Protein AF-A0A3G9G4Z7-F1 (afdb_monomer_lite)

Structure (mmCIF, N/CA/C/O backbone):
data_AF-A0A3G9G4Z7-F1
#
_entry.id   AF-A0A3G9G4Z7-F1
#
loop_
_atom_site.group_PDB
_atom_site.id
_atom_site.type_symbol
_atom_site.label_atom_id
_atom_site.label_alt_id
_atom_site.label_comp_id
_atom_site.label_asym_id
_atom_site.label_entity_id
_atom_site.label_seq_id
_atom_site.pdbx_PDB_ins_code
_atom_site.Cartn_x
_atom_site.Cartn_y
_atom_site.Cartn_z
_atom_site.occupancy
_atom_site.B_iso_or_equiv
_atom_site.auth_seq_id
_atom_site.auth_comp_id
_atom_site.auth_asym_id
_atom_site.auth_atom_id
_atom_site.pdbx_PDB_model_num
ATOM 1 N N . MET A 1 1 ? 26.813 -32.738 10.058 1.00 40.66 1 MET A N 1
ATOM 2 C CA . MET A 1 1 ? 26.307 -32.587 8.677 1.00 40.66 1 MET A CA 1
ATOM 3 C C . MET A 1 1 ? 26.293 -31.103 8.346 1.00 40.66 1 MET A C 1
ATOM 5 O O . MET A 1 1 ? 25.433 -30.388 8.837 1.00 40.66 1 MET A O 1
ATOM 9 N N . THR A 1 2 ? 27.296 -30.611 7.627 1.00 42.84 2 THR A N 1
ATOM 10 C CA . THR A 1 2 ? 27.411 -29.201 7.231 1.00 42.84 2 THR A CA 1
ATOM 11 C C . THR A 1 2 ? 26.664 -28.997 5.915 1.00 42.84 2 THR A C 1
ATOM 13 O O . THR A 1 2 ? 27.137 -29.408 4.861 1.00 42.84 2 THR A O 1
ATOM 16 N N . GLN A 1 3 ? 25.466 -28.405 5.973 1.00 45.72 3 GLN A N 1
ATOM 17 C CA . GLN A 1 3 ? 24.772 -27.925 4.775 1.00 45.72 3 GLN A CA 1
ATOM 18 C C . GLN A 1 3 ? 25.551 -26.736 4.211 1.00 45.72 3 GLN A C 1
ATOM 20 O O . GLN A 1 3 ? 25.499 -25.626 4.738 1.00 45.72 3 GLN A O 1
ATOM 25 N N . THR A 1 4 ? 26.289 -26.976 3.136 1.00 44.72 4 THR A N 1
ATOM 26 C CA . THR A 1 4 ? 26.836 -25.943 2.262 1.00 44.72 4 THR A CA 1
ATOM 27 C C . THR A 1 4 ? 25.672 -25.227 1.575 1.00 44.72 4 THR A C 1
ATOM 29 O O . THR A 1 4 ? 25.126 -25.710 0.586 1.00 44.72 4 THR A O 1
ATOM 32 N N . GLN A 1 5 ? 25.259 -24.074 2.110 1.00 50.34 5 GLN A N 1
ATOM 33 C CA . GLN A 1 5 ? 24.353 -23.171 1.403 1.00 50.34 5 GLN A CA 1
ATOM 34 C C . GLN A 1 5 ? 25.062 -22.670 0.141 1.00 50.34 5 GLN A C 1
ATOM 36 O O . GLN A 1 5 ? 26.076 -21.976 0.214 1.00 50.34 5 GLN A O 1
ATOM 41 N N . SER A 1 6 ? 24.555 -23.059 -1.027 1.00 49.66 6 SER A N 1
ATOM 42 C CA . SER A 1 6 ? 25.013 -22.520 -2.307 1.00 49.66 6 SER A CA 1
ATOM 43 C C . SER A 1 6 ? 24.789 -20.999 -2.352 1.00 49.66 6 SER A C 1
ATOM 45 O O . SER A 1 6 ? 23.787 -20.523 -1.811 1.00 49.66 6 SER A O 1
ATOM 47 N N . PRO A 1 7 ? 25.670 -20.218 -3.004 1.00 51.50 7 PRO A N 1
ATOM 48 C CA . PRO A 1 7 ? 25.499 -18.773 -3.101 1.00 51.50 7 PRO A CA 1
ATOM 49 C C . PRO A 1 7 ? 24.202 -18.456 -3.855 1.00 51.50 7 PRO A C 1
ATOM 51 O O . PRO A 1 7 ? 24.036 -18.832 -5.017 1.00 51.50 7 PRO A O 1
ATOM 54 N N . SER A 1 8 ? 23.257 -17.780 -3.192 1.00 71.69 8 SER A N 1
ATOM 55 C CA . SER A 1 8 ? 21.992 -17.402 -3.821 1.00 71.69 8 SER A CA 1
ATOM 56 C C . SER A 1 8 ? 22.273 -16.432 -4.965 1.00 71.69 8 SER A C 1
ATOM 58 O O . SER A 1 8 ? 22.823 -15.351 -4.740 1.00 71.69 8 SER A O 1
ATOM 60 N N . ARG A 1 9 ? 21.888 -16.799 -6.191 1.00 75.00 9 ARG A N 1
ATOM 61 C CA . ARG A 1 9 ? 21.971 -15.907 -7.352 1.00 75.00 9 ARG A CA 1
ATOM 62 C C . ARG A 1 9 ? 21.280 -14.574 -7.016 1.00 75.00 9 ARG A C 1
ATOM 64 O O . ARG A 1 9 ? 20.160 -14.603 -6.498 1.00 75.00 9 ARG A O 1
ATOM 71 N N . PRO A 1 10 ? 21.903 -13.416 -7.299 1.00 81.62 10 PRO A N 1
ATOM 72 C CA . PRO A 1 10 ? 21.278 -12.130 -7.029 1.00 81.62 10 PRO A CA 1
ATOM 73 C C . PRO A 1 10 ? 19.970 -12.016 -7.818 1.00 81.62 10 PRO A C 1
ATOM 75 O O . PRO A 1 10 ? 19.919 -12.307 -9.013 1.00 81.62 10 PRO A O 1
ATOM 78 N N . LEU A 1 11 ? 18.903 -11.611 -7.127 1.00 83.69 11 LEU A N 1
ATOM 79 C CA . LEU A 1 11 ? 17.579 -11.443 -7.721 1.00 83.69 11 LEU A CA 1
ATOM 80 C C . LEU A 1 11 ? 17.608 -10.350 -8.789 1.00 83.69 11 LEU A C 1
ATOM 82 O O . LEU A 1 11 ? 18.205 -9.291 -8.567 1.00 83.69 11 LEU A O 1
ATOM 86 N N . SER A 1 12 ? 16.902 -10.565 -9.902 1.00 88.12 12 SER A N 1
ATOM 87 C CA . SER A 1 12 ? 16.670 -9.510 -10.889 1.00 88.12 12 SER A CA 1
ATOM 88 C C . SER A 1 12 ? 15.885 -8.348 -10.262 1.00 88.12 12 SER A C 1
ATOM 90 O O . SER A 1 12 ? 15.231 -8.496 -9.225 1.00 88.12 12 SER A O 1
ATOM 92 N N . ALA A 1 13 ? 15.942 -7.160 -10.869 1.00 87.06 13 ALA A N 1
ATOM 93 C CA . ALA A 1 13 ? 15.177 -6.017 -10.370 1.00 87.06 13 ALA A CA 1
ATOM 94 C C . ALA A 1 13 ? 13.664 -6.297 -10.360 1.00 87.06 13 ALA A C 1
ATOM 96 O O . ALA A 1 13 ? 12.973 -5.873 -9.437 1.00 87.06 13 ALA A O 1
ATOM 97 N N . GLU A 1 14 ? 13.173 -7.040 -11.350 1.00 88.00 14 GLU A N 1
ATOM 98 C CA . GLU A 1 14 ? 11.776 -7.454 -11.447 1.00 88.00 14 GLU A CA 1
ATOM 99 C C . GLU A 1 14 ? 11.396 -8.455 -10.351 1.00 88.00 14 GLU A C 1
ATOM 101 O O . GLU A 1 14 ? 10.409 -8.242 -9.648 1.00 88.00 14 GLU A O 1
ATOM 106 N N . ASP A 1 15 ? 12.216 -9.482 -10.120 1.00 90.06 15 ASP A N 1
ATOM 107 C CA . ASP A 1 15 ? 11.950 -10.475 -9.073 1.00 90.06 15 ASP A CA 1
ATOM 108 C C . ASP A 1 15 ? 11.969 -9.851 -7.678 1.00 90.06 15 ASP A C 1
ATOM 110 O O . ASP A 1 15 ? 11.167 -10.219 -6.818 1.00 90.06 15 ASP A O 1
ATOM 114 N N . ARG A 1 16 ? 12.853 -8.871 -7.443 1.00 90.81 16 ARG A N 1
ATOM 115 C CA . ARG A 1 16 ? 12.851 -8.105 -6.189 1.00 90.81 16 ARG A CA 1
ATOM 116 C C . ARG A 1 16 ? 11.541 -7.348 -6.003 1.00 90.81 16 ARG A C 1
ATOM 118 O O . ARG A 1 16 ? 10.982 -7.398 -4.912 1.00 90.81 16 ARG A O 1
ATOM 125 N N . ARG A 1 17 ? 11.038 -6.680 -7.046 1.00 93.00 17 ARG A N 1
ATOM 126 C CA . ARG A 1 17 ? 9.763 -5.947 -6.987 1.00 93.00 17 ARG A CA 1
ATOM 127 C C . ARG A 1 17 ? 8.585 -6.880 -6.720 1.00 93.00 17 ARG A C 1
ATOM 129 O O . ARG A 1 17 ? 7.836 -6.627 -5.784 1.00 93.00 17 ARG A O 1
ATOM 136 N N . LYS A 1 18 ? 8.484 -7.995 -7.453 1.00 92.88 18 LYS A N 1
ATOM 137 C CA . LYS A 1 18 ? 7.434 -9.010 -7.247 1.00 92.88 18 LYS A CA 1
ATOM 138 C C . LYS A 1 18 ? 7.433 -9.544 -5.817 1.00 92.88 18 LYS A C 1
ATOM 140 O O . LYS A 1 18 ? 6.387 -9.608 -5.183 1.00 92.88 18 LYS A O 1
ATOM 145 N N . ARG A 1 19 ? 8.611 -9.883 -5.281 1.00 94.69 19 ARG A N 1
ATOM 146 C CA . ARG A 1 19 ? 8.742 -10.382 -3.903 1.00 94.69 19 ARG A CA 1
ATOM 147 C C . ARG A 1 19 ? 8.386 -9.331 -2.857 1.00 94.69 19 ARG A C 1
ATOM 149 O O . ARG A 1 19 ? 7.782 -9.687 -1.851 1.00 94.69 19 ARG A O 1
ATOM 156 N N . LEU A 1 20 ? 8.757 -8.068 -3.079 1.00 94.81 20 LEU A N 1
ATOM 157 C CA . LEU A 1 20 ? 8.403 -6.970 -2.178 1.00 94.81 20 LEU A CA 1
ATOM 158 C C . LEU A 1 20 ? 6.896 -6.701 -2.183 1.00 94.81 20 LEU A C 1
ATOM 160 O O . LEU A 1 20 ? 6.324 -6.590 -1.104 1.00 94.81 20 LEU A O 1
ATOM 164 N N . ARG A 1 21 ? 6.251 -6.679 -3.358 1.00 95.94 21 ARG A N 1
ATOM 165 C CA . ARG A 1 21 ? 4.792 -6.526 -3.459 1.00 95.94 21 ARG A CA 1
ATOM 166 C C . ARG A 1 21 ? 4.068 -7.687 -2.771 1.00 95.94 21 ARG A C 1
ATOM 168 O O . ARG A 1 21 ? 3.325 -7.450 -1.832 1.00 95.94 21 ARG A O 1
ATOM 175 N N . ALA A 1 22 ? 4.446 -8.931 -3.073 1.00 96.44 22 ALA A N 1
ATOM 176 C CA . ALA A 1 22 ? 3.886 -10.117 -2.413 1.00 96.44 22 ALA A CA 1
ATOM 177 C C . ALA A 1 22 ? 4.139 -10.173 -0.892 1.00 96.44 22 ALA A C 1
ATOM 179 O O . ALA A 1 22 ? 3.460 -10.887 -0.151 1.00 96.44 22 ALA A O 1
ATOM 180 N N . PHE A 1 23 ? 5.177 -9.499 -0.395 1.00 96.06 23 PHE A N 1
ATOM 181 C CA . PHE A 1 23 ? 5.396 -9.349 1.041 1.00 96.06 23 PHE A CA 1
ATOM 182 C C . PHE A 1 23 ? 4.466 -8.290 1.642 1.00 96.06 23 PHE A C 1
ATOM 184 O O . PHE A 1 23 ? 3.848 -8.569 2.666 1.00 96.06 23 PHE A O 1
ATOM 191 N N . ALA A 1 24 ? 4.314 -7.138 0.985 1.00 96.38 24 ALA A N 1
ATOM 192 C CA . ALA A 1 24 ? 3.365 -6.102 1.384 1.00 96.38 24 ALA A CA 1
ATOM 193 C C . ALA A 1 24 ? 1.915 -6.621 1.388 1.00 96.38 24 ALA A C 1
ATOM 195 O O . ALA A 1 24 ? 1.213 -6.406 2.372 1.00 96.38 24 ALA A O 1
ATOM 196 N N . ASP A 1 25 ? 1.511 -7.403 0.379 1.00 96.88 25 ASP A N 1
ATOM 197 C CA . ASP A 1 25 ? 0.189 -8.046 0.312 1.00 96.88 25 ASP A CA 1
ATOM 198 C C . ASP A 1 25 ? -0.069 -8.917 1.553 1.00 96.88 25 ASP A C 1
ATOM 200 O O . ASP A 1 25 ? -1.102 -8.820 2.212 1.00 96.88 25 ASP A O 1
ATOM 204 N N . ARG A 1 26 ? 0.910 -9.752 1.928 1.00 97.00 26 ARG A N 1
ATOM 205 C CA . ARG A 1 26 ? 0.808 -10.613 3.117 1.00 97.00 26 ARG A CA 1
ATOM 206 C C . ARG A 1 26 ? 0.765 -9.814 4.415 1.00 97.00 26 ARG A C 1
ATOM 208 O O . ARG A 1 26 ? 0.072 -10.227 5.339 1.00 97.00 26 ARG A O 1
ATOM 215 N N . MET A 1 27 ? 1.497 -8.703 4.498 1.00 95.31 27 MET A N 1
ATOM 216 C CA . MET A 1 27 ? 1.423 -7.805 5.652 1.00 95.31 27 MET A CA 1
ATOM 217 C C . MET A 1 27 ? 0.049 -7.148 5.759 1.00 95.31 27 MET A C 1
ATOM 219 O O . MET A 1 27 ? -0.482 -7.074 6.860 1.00 95.31 27 MET A O 1
ATOM 223 N N . LEU A 1 28 ? -0.532 -6.723 4.635 1.00 95.25 28 LEU A N 1
ATOM 224 C CA . LEU A 1 28 ? -1.860 -6.118 4.590 1.00 95.25 28 LEU A CA 1
ATOM 225 C C . LEU A 1 28 ? -2.942 -7.113 5.025 1.00 95.25 28 LEU A C 1
ATOM 227 O O . LEU A 1 28 ? -3.723 -6.811 5.917 1.00 95.25 28 LEU A O 1
ATOM 231 N N . ILE A 1 29 ? -2.908 -8.339 4.494 1.00 94.81 29 ILE A N 1
ATOM 232 C CA . ILE A 1 29 ? -3.795 -9.431 4.932 1.00 94.81 29 ILE A CA 1
ATOM 233 C C . ILE A 1 29 ? -3.594 -9.753 6.420 1.00 94.81 29 ILE A C 1
ATOM 235 O O . ILE A 1 29 ? -4.526 -10.157 7.107 1.00 94.81 29 ILE A O 1
ATOM 239 N N . GLY A 1 30 ? -2.365 -9.640 6.924 1.00 91.38 30 GLY A N 1
ATOM 240 C CA . GLY A 1 30 ? -2.073 -9.827 8.343 1.00 91.38 30 GLY A CA 1
ATOM 241 C C . GLY A 1 30 ? -2.615 -8.701 9.223 1.00 91.38 30 GLY A C 1
ATOM 242 O O . GLY A 1 30 ? -2.951 -8.963 10.372 1.00 91.38 30 GLY A O 1
ATOM 243 N N . LEU A 1 31 ? -2.701 -7.477 8.695 1.00 88.81 31 LEU A N 1
ATOM 244 C CA . LEU A 1 31 ? -3.229 -6.312 9.402 1.00 88.81 31 LEU A CA 1
ATOM 245 C C . LEU A 1 31 ? -4.739 -6.434 9.626 1.00 88.81 31 LEU A C 1
ATOM 247 O O . LEU A 1 31 ? -5.200 -6.155 10.722 1.00 88.81 31 LEU A O 1
ATOM 251 N N . ASP A 1 32 ? -5.465 -6.937 8.627 1.00 85.56 32 ASP A N 1
ATOM 252 C CA . ASP A 1 32 ? -6.919 -7.175 8.669 1.00 85.56 32 ASP A CA 1
ATOM 253 C C . ASP A 1 32 ? -7.340 -8.257 9.684 1.00 85.56 32 ASP A C 1
ATOM 255 O O . ASP A 1 32 ? -8.507 -8.420 10.011 1.00 85.56 32 ASP A O 1
ATOM 259 N N . LYS A 1 33 ? -6.373 -9.029 10.190 1.00 89.94 33 LYS A N 1
ATOM 260 C CA . LYS A 1 33 ? -6.585 -10.077 11.201 1.00 89.94 33 LYS A CA 1
ATOM 261 C C . LYS A 1 33 ? -6.273 -9.618 12.621 1.00 89.94 33 LYS A C 1
ATOM 263 O O . LYS A 1 33 ? -6.274 -10.452 13.523 1.00 89.94 33 LYS A O 1
ATOM 268 N N . LEU A 1 34 ? -5.879 -8.361 12.803 1.00 87.19 34 LEU A N 1
ATOM 269 C CA . LEU A 1 34 ? -5.636 -7.814 14.131 1.00 87.19 34 LEU A CA 1
ATOM 270 C C . LEU A 1 34 ? -6.970 -7.447 14.767 1.00 87.19 34 LEU A C 1
ATOM 272 O O . LEU A 1 34 ? -7.857 -6.946 14.082 1.00 87.19 34 LEU A O 1
ATOM 276 N N . ASP A 1 35 ? -7.077 -7.692 16.068 1.00 90.12 35 ASP A N 1
ATOM 277 C CA . ASP A 1 35 ? -8.204 -7.211 16.856 1.00 90.12 35 ASP A CA 1
ATOM 278 C C . ASP A 1 35 ? -8.240 -5.675 16.849 1.00 90.12 35 ASP A C 1
ATOM 280 O O . ASP A 1 35 ? -7.212 -5.011 16.642 1.00 90.12 35 ASP A O 1
ATOM 284 N N . ASP A 1 36 ? -9.426 -5.119 17.091 1.00 91.56 36 ASP A N 1
ATOM 285 C CA . A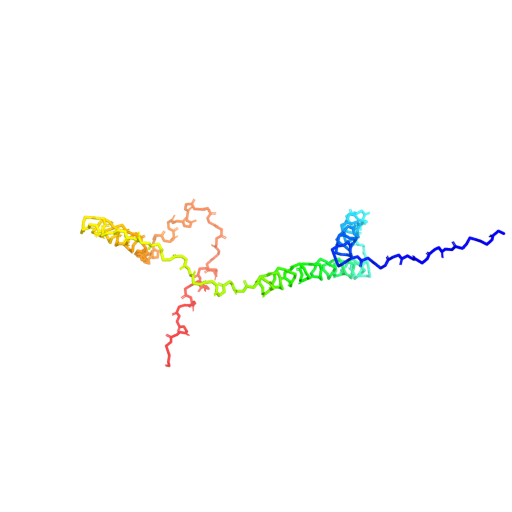SP A 1 36 ? -9.596 -3.676 17.211 1.00 91.56 36 ASP A CA 1
ATOM 286 C C . ASP A 1 36 ? -8.681 -3.124 18.320 1.00 91.56 36 ASP A C 1
ATOM 288 O O . ASP A 1 36 ? -8.572 -3.717 19.397 1.00 91.56 36 ASP A O 1
ATOM 292 N N . PRO A 1 37 ? -7.987 -1.998 18.084 1.00 93.56 37 PRO A N 1
ATOM 293 C CA . PRO A 1 37 ? -7.043 -1.470 19.054 1.00 93.56 37 PRO A CA 1
ATOM 294 C C . PRO A 1 37 ? -7.776 -0.927 20.287 1.00 93.56 37 PRO A C 1
ATOM 296 O O . PRO A 1 37 ? -8.612 -0.030 20.183 1.00 93.56 37 PRO A O 1
ATOM 299 N N . GLU A 1 38 ? -7.412 -1.422 21.470 1.00 95.88 38 GLU A N 1
ATOM 300 C CA . GLU A 1 38 ? -8.026 -1.006 22.740 1.00 95.88 38 GLU A CA 1
ATOM 301 C C . GLU A 1 38 ? -7.251 0.124 23.432 1.00 95.88 38 GLU A C 1
ATOM 303 O O . GLU A 1 38 ? -7.800 0.861 24.254 1.00 95.88 38 GLU A O 1
ATOM 308 N N . THR A 1 39 ? -5.963 0.276 23.108 1.00 96.38 39 THR A N 1
ATOM 309 C CA . THR A 1 39 ? -5.077 1.259 23.739 1.00 96.38 39 THR A CA 1
ATOM 310 C C . THR A 1 39 ? -4.431 2.195 22.722 1.00 96.38 39 THR A C 1
ATOM 312 O O . THR A 1 39 ? -4.270 1.868 21.546 1.00 96.38 39 THR A O 1
ATOM 315 N N . GLY A 1 40 ? -3.977 3.363 23.189 1.00 95.19 40 GLY A N 1
ATOM 316 C CA . GLY A 1 40 ? -3.199 4.286 22.357 1.00 95.19 40 GLY A CA 1
ATOM 317 C C . GLY A 1 40 ? -1.923 3.654 21.786 1.00 95.19 40 GLY A C 1
ATOM 318 O O . GLY A 1 40 ? -1.561 3.922 20.643 1.00 95.19 40 GLY A O 1
ATOM 319 N N . GLU A 1 41 ? -1.276 2.753 22.532 1.00 95.31 41 GLU A N 1
ATOM 320 C CA . GLU A 1 41 ? -0.088 2.041 22.051 1.00 95.31 41 GLU A CA 1
ATOM 321 C C . GLU A 1 41 ? -0.427 1.077 20.900 1.00 95.31 41 GLU A C 1
ATOM 323 O O . GLU A 1 41 ? 0.351 0.933 19.951 1.00 95.31 41 GLU A O 1
ATOM 328 N N . ASP A 1 42 ? -1.597 0.438 20.946 1.00 94.06 42 ASP A N 1
ATOM 329 C CA . ASP A 1 42 ? -2.065 -0.450 19.877 1.00 94.06 42 ASP A CA 1
ATOM 330 C C . ASP A 1 42 ? -2.395 0.336 18.609 1.00 94.06 42 ASP A C 1
ATOM 332 O O . ASP A 1 42 ? -2.001 -0.073 17.512 1.00 94.06 42 ASP A O 1
ATOM 336 N N . ILE A 1 43 ? -3.003 1.517 18.763 1.00 94.31 43 ILE A N 1
ATOM 337 C CA . ILE 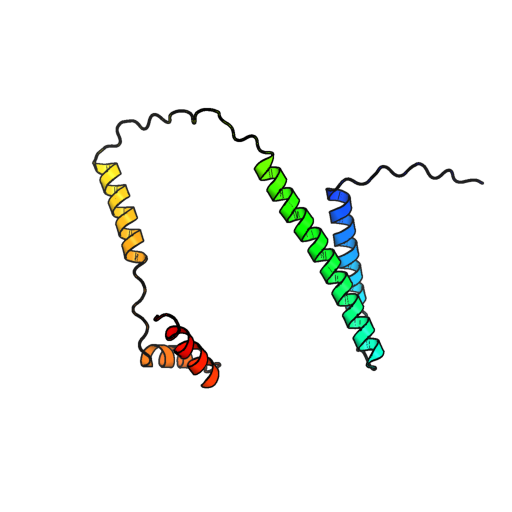A 1 43 ? -3.232 2.461 17.663 1.00 94.31 43 ILE A CA 1
ATOM 338 C C . ILE A 1 43 ? -1.896 2.849 17.013 1.00 94.31 43 ILE A C 1
ATOM 340 O O . ILE A 1 43 ? -1.734 2.723 15.797 1.00 94.31 43 ILE A O 1
ATOM 344 N N . GLU A 1 44 ? -0.895 3.259 17.798 1.00 96.50 44 GLU A N 1
ATOM 345 C CA . GLU A 1 44 ? 0.425 3.631 17.272 1.00 96.50 44 GLU A CA 1
ATOM 346 C C . GLU A 1 44 ? 1.119 2.474 16.540 1.00 96.50 44 GLU A C 1
ATOM 348 O O . GLU A 1 44 ? 1.727 2.666 15.478 1.00 96.50 44 GLU A O 1
ATOM 353 N N . LYS A 1 45 ? 1.036 1.254 17.087 1.00 92.62 45 LYS A N 1
ATOM 354 C CA . LYS A 1 45 ? 1.563 0.043 16.439 1.00 92.62 45 LYS A CA 1
ATOM 355 C C . LYS A 1 45 ? 0.850 -0.226 15.115 1.00 92.62 45 LYS A C 1
ATOM 357 O O . LYS A 1 45 ? 1.531 -0.543 14.134 1.00 92.62 45 LYS A O 1
ATOM 362 N N . GLY A 1 46 ? -0.474 -0.085 15.076 1.00 93.62 46 GLY A N 1
ATOM 363 C CA . GLY A 1 46 ? -1.293 -0.220 13.871 1.00 93.62 46 GLY A CA 1
ATOM 364 C C . GLY A 1 46 ? -0.882 0.776 12.788 1.00 93.62 46 GLY A C 1
ATOM 365 O O . GLY A 1 46 ? -0.511 0.369 11.685 1.00 93.62 46 GLY A O 1
ATOM 366 N N . ILE A 1 47 ? -0.813 2.066 13.136 1.00 94.62 47 ILE A N 1
ATOM 367 C CA . ILE A 1 47 ? -0.384 3.143 12.229 1.00 94.62 47 ILE A CA 1
ATOM 368 C C . ILE A 1 47 ? 1.023 2.872 11.690 1.00 94.62 47 ILE A C 1
ATOM 370 O O . ILE A 1 47 ? 1.266 2.962 10.486 1.00 94.62 47 ILE A O 1
ATOM 374 N N . ARG A 1 48 ? 1.970 2.485 12.553 1.00 95.50 48 ARG A N 1
ATOM 375 C CA . ARG A 1 48 ? 3.343 2.187 12.122 1.00 95.50 48 ARG A CA 1
ATOM 376 C C . ARG A 1 48 ? 3.380 1.045 11.108 1.00 95.50 48 ARG A C 1
ATOM 378 O O . ARG A 1 48 ? 4.123 1.134 10.130 1.00 95.50 48 ARG A O 1
ATOM 385 N N . ARG A 1 49 ? 2.591 -0.015 11.317 1.00 94.19 49 ARG A N 1
ATOM 386 C CA . ARG A 1 49 ? 2.493 -1.137 10.369 1.00 94.19 49 ARG A CA 1
ATOM 387 C C . ARG A 1 49 ? 1.890 -0.687 9.040 1.00 94.19 49 ARG A C 1
ATOM 389 O O . ARG A 1 49 ? 2.480 -0.994 8.006 1.00 94.19 49 ARG A O 1
ATOM 396 N N . ALA A 1 50 ? 0.802 0.083 9.064 1.00 94.31 50 ALA A N 1
ATOM 397 C CA . ALA A 1 50 ? 0.180 0.637 7.861 1.00 94.31 50 ALA A CA 1
ATOM 398 C C . ALA A 1 50 ? 1.175 1.484 7.045 1.00 94.31 50 ALA A C 1
ATOM 400 O O . ALA A 1 50 ? 1.410 1.208 5.870 1.00 94.31 50 ALA A O 1
ATOM 401 N N . LEU A 1 51 ? 1.890 2.410 7.695 1.00 96.62 51 LEU A N 1
ATOM 402 C CA . LEU A 1 51 ? 2.911 3.243 7.045 1.00 96.62 51 LEU A CA 1
ATOM 403 C C . LEU A 1 51 ? 4.063 2.424 6.441 1.00 96.62 51 LEU A C 1
ATOM 405 O O . LEU A 1 51 ? 4.627 2.792 5.409 1.00 96.62 51 LEU A O 1
ATOM 409 N N . MET A 1 52 ? 4.459 1.315 7.075 1.00 96.25 52 MET A N 1
ATOM 410 C CA . MET A 1 52 ? 5.479 0.424 6.512 1.00 96.25 52 MET A CA 1
ATOM 411 C C . MET A 1 52 ? 4.980 -0.284 5.249 1.00 96.25 52 MET A C 1
ATOM 413 O O . MET A 1 52 ? 5.748 -0.408 4.294 1.00 96.25 52 MET A O 1
ATOM 417 N N . ILE A 1 53 ? 3.716 -0.712 5.228 1.00 95.69 53 ILE A N 1
ATOM 418 C CA . ILE A 1 53 ? 3.081 -1.340 4.062 1.00 95.69 53 ILE A CA 1
ATOM 419 C C . ILE A 1 53 ? 3.008 -0.341 2.901 1.00 95.69 53 ILE A C 1
ATOM 421 O O . ILE A 1 53 ? 3.484 -0.643 1.806 1.00 95.69 53 ILE A O 1
ATOM 425 N N . GLU A 1 54 ? 2.518 0.875 3.146 1.00 96.25 54 GLU A N 1
ATOM 426 C CA . GLU A 1 54 ? 2.442 1.929 2.125 1.00 96.25 54 GLU A CA 1
ATOM 427 C C . GLU A 1 54 ? 3.813 2.259 1.529 1.00 96.25 54 GLU A C 1
ATOM 429 O O . GLU A 1 54 ? 3.974 2.333 0.310 1.00 96.25 54 GLU A O 1
ATOM 434 N N . ARG A 1 55 ? 4.848 2.381 2.371 1.00 95.88 55 ARG A N 1
ATOM 435 C CA . ARG A 1 55 ? 6.222 2.626 1.904 1.00 95.88 55 ARG A CA 1
ATOM 436 C C . ARG A 1 55 ? 6.751 1.512 1.006 1.00 95.88 55 ARG A C 1
ATOM 438 O O . ARG A 1 55 ? 7.538 1.793 0.098 1.00 95.88 55 ARG A O 1
ATOM 445 N N . LEU A 1 56 ? 6.364 0.260 1.253 1.00 94.44 56 LEU A N 1
ATOM 446 C CA . LEU A 1 56 ? 6.747 -0.857 0.392 1.00 94.44 56 LEU A CA 1
ATOM 447 C C . LEU A 1 56 ? 6.086 -0.738 -0.982 1.00 94.44 56 LEU A C 1
ATOM 449 O O . LEU A 1 56 ? 6.803 -0.834 -1.981 1.00 94.44 56 LEU A O 1
ATOM 453 N N . TYR A 1 57 ? 4.780 -0.461 -1.041 1.00 95.75 57 TYR A N 1
ATOM 454 C CA . TYR A 1 57 ? 4.085 -0.230 -2.312 1.00 95.75 57 TYR A CA 1
ATOM 455 C C . TYR A 1 57 ? 4.667 0.960 -3.067 1.00 95.75 57 TYR A C 1
ATOM 457 O O . TYR A 1 57 ? 5.141 0.786 -4.187 1.00 95.75 57 TYR A O 1
ATOM 465 N N . ALA A 1 58 ? 4.795 2.120 -2.417 1.00 91.25 58 ALA A N 1
ATOM 466 C CA . ALA A 1 58 ? 5.354 3.322 -3.032 1.00 91.25 58 ALA A CA 1
ATOM 467 C C . ALA A 1 58 ? 6.755 3.079 -3.620 1.00 91.25 58 ALA A C 1
ATOM 469 O O . ALA A 1 58 ? 7.093 3.565 -4.702 1.00 91.25 58 ALA A O 1
ATOM 470 N N . ARG A 1 59 ? 7.591 2.282 -2.941 1.00 91.25 59 ARG A N 1
ATOM 471 C CA . ARG A 1 59 ? 8.918 1.915 -3.449 1.00 91.25 59 ARG A CA 1
ATOM 472 C C . ARG A 1 59 ? 8.841 1.027 -4.689 1.00 91.25 59 ARG A C 1
ATOM 474 O O . ARG A 1 59 ? 9.661 1.205 -5.597 1.00 91.25 59 ARG A O 1
ATOM 481 N N . VAL A 1 60 ? 7.931 0.055 -4.703 1.00 92.81 60 VAL A N 1
ATOM 482 C CA . VAL A 1 60 ? 7.719 -0.834 -5.851 1.00 92.81 60 VAL A CA 1
ATOM 483 C C . VAL A 1 60 ? 7.185 -0.029 -7.035 1.00 92.81 60 VAL A C 1
ATOM 485 O O . VAL A 1 60 ? 7.803 -0.075 -8.098 1.00 92.81 60 VAL A O 1
ATOM 488 N N . ASP A 1 61 ? 6.152 0.783 -6.827 1.00 91.12 61 ASP A N 1
ATOM 489 C CA . ASP A 1 61 ? 5.505 1.601 -7.858 1.00 91.12 61 ASP A CA 1
ATOM 490 C C . ASP A 1 61 ? 6.483 2.611 -8.461 1.00 91.12 61 ASP A C 1
ATOM 492 O O . ASP A 1 61 ? 6.636 2.706 -9.679 1.00 91.12 61 ASP A O 1
ATOM 496 N N . ALA A 1 62 ? 7.256 3.307 -7.621 1.00 87.69 62 ALA A N 1
ATOM 497 C CA . ALA A 1 62 ? 8.277 4.233 -8.098 1.00 87.69 62 ALA A CA 1
ATOM 498 C C . ALA A 1 62 ? 9.382 3.517 -8.894 1.00 87.69 62 ALA A C 1
ATOM 500 O O . ALA A 1 62 ? 9.950 4.084 -9.829 1.00 87.69 62 ALA A O 1
ATOM 501 N N . ALA A 1 63 ? 9.723 2.276 -8.536 1.00 84.62 63 ALA A N 1
ATOM 502 C CA . ALA A 1 63 ? 10.692 1.485 -9.288 1.00 84.62 63 ALA A CA 1
ATOM 503 C C . ALA A 1 63 ? 10.129 0.976 -10.627 1.00 84.62 63 ALA A C 1
ATOM 505 O O . ALA A 1 63 ? 10.894 0.869 -11.586 1.00 84.62 63 ALA A O 1
ATOM 506 N N . GLU A 1 64 ? 8.828 0.696 -10.713 1.00 81.94 64 GLU A N 1
ATOM 507 C CA . GLU A 1 64 ? 8.134 0.360 -11.965 1.00 81.94 64 GLU A CA 1
ATOM 508 C C . GLU A 1 64 ? 8.013 1.584 -12.878 1.00 81.94 64 GLU A C 1
ATOM 510 O O . GLU A 1 64 ? 8.415 1.515 -14.039 1.00 81.94 64 GLU A O 1
ATOM 515 N N . GLY A 1 65 ? 7.597 2.732 -12.337 1.00 73.94 65 GLY A N 1
ATOM 516 C CA . GLY A 1 65 ? 7.516 3.996 -13.073 1.00 73.94 65 GLY A CA 1
ATOM 517 C C . GLY A 1 65 ? 8.873 4.466 -13.607 1.00 73.94 65 GLY A C 1
ATOM 518 O O . GLY A 1 65 ? 8.969 4.922 -14.745 1.00 73.94 65 GLY A O 1
ATOM 519 N N . ARG A 1 66 ? 9.959 4.285 -12.838 1.00 70.25 66 ARG A N 1
ATOM 520 C CA . ARG A 1 66 ? 11.327 4.508 -13.343 1.00 70.25 66 ARG A CA 1
ATOM 521 C C . ARG A 1 66 ? 11.722 3.494 -14.412 1.00 70.25 66 ARG A C 1
ATOM 523 O O . ARG A 1 66 ? 12.342 3.879 -15.393 1.00 70.25 66 ARG A O 1
ATOM 530 N N . GLY A 1 67 ? 11.365 2.220 -14.244 1.00 60.53 67 GLY A N 1
ATOM 531 C CA . GLY A 1 67 ? 11.627 1.181 -15.241 1.00 60.53 67 GLY A CA 1
ATOM 532 C C . GLY A 1 67 ? 11.000 1.502 -16.598 1.00 60.53 67 GLY A C 1
ATOM 533 O O . GLY A 1 67 ? 11.664 1.351 -17.619 1.00 60.53 67 GLY A O 1
ATOM 534 N N . TRP A 1 68 ? 9.768 2.019 -16.605 1.00 53.66 68 TRP A N 1
ATOM 535 C CA . TRP A 1 68 ? 9.118 2.493 -17.827 1.00 53.66 68 TRP A CA 1
ATOM 536 C C . TRP A 1 68 ? 9.836 3.699 -18.438 1.00 53.66 68 TRP A C 1
ATOM 538 O O . TRP A 1 68 ? 10.115 3.683 -19.632 1.00 53.66 68 TRP A O 1
ATOM 548 N N . ARG A 1 69 ? 10.220 4.700 -17.633 1.00 51.91 69 ARG A N 1
ATOM 549 C CA . ARG A 1 69 ? 10.989 5.860 -18.125 1.00 51.91 69 ARG A CA 1
ATOM 550 C C . ARG A 1 69 ? 12.309 5.444 -18.770 1.00 51.91 69 ARG A C 1
ATOM 552 O O . ARG A 1 69 ? 12.566 5.832 -19.902 1.00 51.91 69 ARG A O 1
ATOM 559 N N . TYR A 1 70 ? 13.083 4.575 -18.119 1.00 56.50 70 TYR A N 1
ATOM 560 C CA . TYR A 1 70 ? 14.316 4.045 -18.704 1.00 56.50 70 TYR A CA 1
ATOM 561 C C . TYR A 1 70 ? 14.061 3.181 -19.941 1.00 56.50 70 TYR A C 1
ATOM 563 O O . TYR A 1 70 ? 14.875 3.205 -20.849 1.00 56.50 70 TYR A O 1
ATOM 571 N N . ALA A 1 71 ? 12.959 2.431 -20.020 1.00 55.94 71 ALA A N 1
ATOM 572 C CA . ALA A 1 71 ? 12.612 1.674 -21.225 1.00 55.94 71 ALA A CA 1
ATOM 573 C C . ALA A 1 71 ? 12.233 2.597 -22.399 1.00 55.94 71 ALA A C 1
ATOM 575 O O . ALA A 1 71 ? 12.634 2.344 -23.533 1.00 55.94 71 ALA A O 1
ATOM 576 N N . VAL A 1 72 ? 11.515 3.693 -22.133 1.00 55.38 72 VAL A N 1
ATOM 577 C CA . VAL A 1 72 ? 11.193 4.726 -23.131 1.00 55.38 72 VAL A CA 1
ATOM 578 C C . VAL A 1 72 ? 12.460 5.460 -23.584 1.00 55.38 72 VAL A C 1
ATOM 580 O O . VAL A 1 72 ? 12.662 5.633 -24.781 1.00 55.38 72 VAL A O 1
ATOM 583 N N . GLU A 1 73 ? 13.348 5.825 -22.657 1.00 54.00 73 GLU A N 1
ATOM 584 C CA . GLU A 1 73 ? 14.627 6.492 -22.951 1.00 54.00 73 GLU A CA 1
ATOM 585 C C . GLU A 1 73 ? 15.657 5.567 -23.623 1.00 54.00 73 GLU A C 1
ATOM 587 O O . GLU A 1 73 ? 16.432 6.016 -24.465 1.00 54.00 73 GLU A O 1
ATOM 592 N N . ALA A 1 74 ? 15.663 4.274 -23.284 1.00 53.59 74 ALA A N 1
ATOM 593 C CA . ALA A 1 74 ? 16.533 3.259 -23.882 1.00 53.59 74 ALA A CA 1
ATOM 594 C C . ALA A 1 74 ? 15.985 2.696 -25.197 1.00 53.59 74 ALA A C 1
ATOM 596 O O . ALA A 1 74 ? 16.680 1.927 -25.864 1.00 53.59 74 ALA A O 1
ATOM 597 N N . THR A 1 75 ? 14.763 3.070 -25.594 1.00 44.81 75 THR A N 1
ATOM 598 C CA . THR A 1 75 ? 14.348 2.884 -26.983 1.00 44.81 75 THR A CA 1
ATOM 599 C C . THR A 1 75 ? 15.237 3.824 -27.790 1.00 44.81 75 THR A C 1
ATOM 601 O O . THR A 1 75 ? 15.117 5.037 -27.604 1.00 44.81 75 THR A O 1
ATOM 604 N N . PRO A 1 76 ? 16.156 3.334 -28.647 1.00 45.44 76 PRO A N 1
ATOM 605 C CA . PRO A 1 76 ? 16.928 4.241 -29.476 1.00 45.44 76 PRO A CA 1
ATOM 606 C C . PRO A 1 76 ? 15.909 5.088 -30.227 1.00 45.44 76 PRO A C 1
ATOM 608 O O . PRO A 1 76 ? 15.034 4.533 -30.903 1.00 45.44 76 PRO A O 1
ATOM 611 N N . ARG A 1 77 ? 15.978 6.421 -30.073 1.00 54.44 77 ARG A N 1
ATOM 612 C CA . ARG A 1 77 ? 15.332 7.323 -31.024 1.00 54.44 77 ARG A CA 1
ATOM 613 C C . ARG A 1 77 ? 15.800 6.818 -32.367 1.00 54.44 77 ARG A C 1
ATOM 615 O O . ARG A 1 77 ? 16.985 6.864 -32.684 1.00 54.44 77 ARG A O 1
ATOM 622 N N . ARG A 1 78 ? 14.884 6.191 -33.093 1.00 47.88 78 ARG A N 1
ATOM 623 C CA . ARG A 1 78 ? 15.169 5.705 -34.419 1.00 47.88 78 ARG A CA 1
ATOM 624 C C . ARG A 1 78 ? 15.311 6.983 -35.231 1.00 47.88 78 ARG A C 1
ATOM 626 O O . ARG A 1 78 ? 14.335 7.448 -35.801 1.00 47.88 78 ARG A O 1
ATOM 633 N N . ASP A 1 79 ? 16.525 7.518 -35.299 1.00 49.50 79 ASP A N 1
ATOM 634 C CA . ASP A 1 79 ? 16.962 8.490 -36.303 1.00 49.50 79 ASP A CA 1
ATOM 635 C C . ASP A 1 79 ? 16.998 7.818 -37.691 1.00 49.50 79 ASP A C 1
ATOM 637 O O . ASP A 1 79 ? 17.813 8.135 -38.551 1.00 49.50 79 ASP A O 1
ATOM 641 N N . ALA A 1 80 ? 16.106 6.850 -37.938 1.00 53.97 80 ALA A N 1
ATOM 642 C CA . ALA A 1 80 ? 15.741 6.527 -39.292 1.00 53.97 80 ALA A CA 1
ATOM 643 C C . ALA A 1 80 ? 14.902 7.711 -39.774 1.00 53.97 80 ALA A C 1
ATOM 645 O O . ALA A 1 80 ? 13.941 8.081 -39.085 1.00 53.97 80 ALA A O 1
ATOM 646 N N . PRO A 1 81 ? 15.206 8.291 -40.946 1.00 53.06 81 PRO A N 1
ATOM 647 C CA . PRO A 1 81 ? 14.231 9.140 -41.601 1.00 53.06 81 PRO A CA 1
ATOM 648 C C . PRO A 1 81 ? 12.918 8.357 -41.627 1.00 53.06 81 PRO A C 1
ATOM 650 O O . PRO A 1 81 ? 12.890 7.190 -42.037 1.00 53.06 81 PRO A O 1
ATOM 653 N N . ARG A 1 82 ? 11.845 8.974 -41.110 1.00 54.62 82 ARG A N 1
ATOM 654 C CA . ARG A 1 82 ? 10.482 8.477 -41.324 1.00 54.62 82 ARG A CA 1
ATOM 655 C C . ARG A 1 82 ? 10.419 8.078 -42.801 1.00 54.62 82 ARG A C 1
ATOM 657 O O . ARG A 1 82 ? 10.827 8.911 -43.617 1.00 54.62 82 ARG A O 1
ATOM 664 N N . PRO A 1 83 ? 9.989 6.853 -43.167 1.00 45.56 83 PRO A N 1
ATOM 665 C CA . PRO A 1 83 ? 9.749 6.574 -44.572 1.00 45.56 83 PRO A CA 1
ATOM 666 C C . PRO A 1 83 ? 8.843 7.701 -45.043 1.00 45.56 83 PRO A C 1
ATOM 668 O O . PRO A 1 83 ? 7.828 7.972 -44.394 1.00 45.56 83 PRO A O 1
ATOM 671 N N . ALA A 1 84 ? 9.284 8.443 -46.058 1.00 50.97 84 ALA A N 1
ATOM 672 C CA . ALA A 1 84 ? 8.456 9.461 -46.661 1.00 50.97 84 ALA A CA 1
ATOM 673 C C . ALA A 1 84 ? 7.211 8.717 -47.130 1.00 50.97 84 ALA A C 1
ATOM 675 O O . ALA A 1 84 ? 7.239 8.006 -48.133 1.00 50.97 84 ALA A O 1
ATOM 676 N N . VAL A 1 85 ? 6.142 8.796 -46.339 1.00 49.53 85 VAL A N 1
ATOM 677 C CA . VAL A 1 85 ? 4.821 8.437 -46.806 1.00 49.53 85 VAL A CA 1
ATOM 678 C C . VAL A 1 85 ? 4.606 9.441 -47.918 1.00 49.53 85 VAL A C 1
ATOM 680 O O . VAL A 1 85 ? 4.420 10.629 -47.658 1.00 49.53 85 VAL A O 1
ATOM 683 N N . SER A 1 86 ? 4.764 8.982 -49.157 1.00 51.19 86 SER A N 1
ATOM 684 C CA . SER A 1 86 ? 4.259 9.696 -50.311 1.00 51.19 86 SER A CA 1
ATOM 685 C C . SER A 1 86 ? 2.752 9.708 -50.118 1.00 51.19 86 SER A C 1
ATOM 687 O O . SER A 1 86 ? 2.036 8.796 -50.521 1.00 51.19 86 SER A O 1
ATOM 689 N N . LEU A 1 87 ? 2.285 10.715 -49.382 1.00 51.56 87 LEU A N 1
ATOM 690 C CA . LEU A 1 87 ? 0.931 11.191 -49.513 1.00 51.56 87 LEU A CA 1
ATOM 691 C C . LEU A 1 87 ? 0.867 11.603 -50.978 1.00 51.56 87 LEU A C 1
ATOM 693 O O . LEU A 1 87 ? 1.484 12.591 -51.383 1.00 51.56 87 LEU 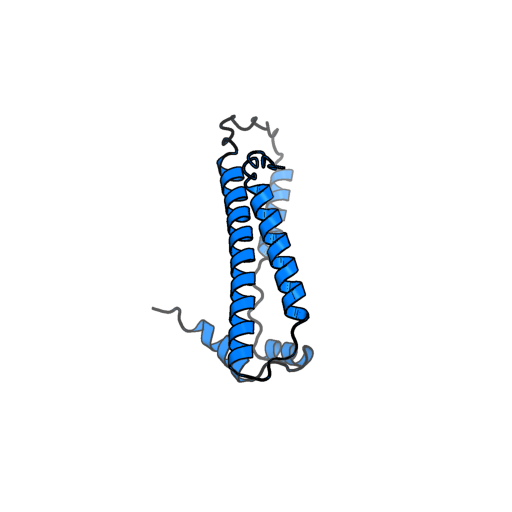A O 1
ATOM 697 N N . GLY A 1 88 ? 0.218 10.770 -51.792 1.00 59.09 88 GLY A N 1
ATOM 698 C CA . GLY A 1 88 ? -0.208 11.188 -53.118 1.00 59.09 88 GLY A CA 1
ATOM 699 C C . GLY A 1 88 ? -0.973 12.511 -53.009 1.00 59.09 88 GLY A C 1
ATOM 700 O O . GLY A 1 88 ? -1.331 12.918 -51.900 1.00 59.09 88 GLY A O 1
ATOM 701 N N . PRO A 1 89 ? -1.207 13.212 -54.127 1.00 56.50 89 PRO A N 1
ATOM 702 C CA . PRO A 1 89 ? -1.915 14.483 -54.096 1.00 56.50 89 PRO A CA 1
ATOM 703 C C . PRO A 1 89 ? -3.226 14.305 -53.325 1.00 56.50 89 PRO A C 1
ATOM 705 O O . PRO A 1 89 ? -4.124 13.592 -53.766 1.00 56.50 89 PRO A O 1
ATOM 708 N N . VAL A 1 90 ? -3.285 14.893 -52.130 1.00 57.38 90 VAL A N 1
ATOM 709 C CA . VAL A 1 90 ? -4.499 14.923 -51.326 1.00 57.38 90 VAL A CA 1
ATOM 710 C C . VAL A 1 90 ? -5.416 15.868 -52.078 1.00 57.38 90 VAL A C 1
ATOM 712 O O . VAL A 1 90 ? -5.088 17.046 -52.244 1.00 57.38 90 VAL A O 1
ATOM 715 N N . ASP A 1 91 ? -6.502 15.341 -52.632 1.00 65.62 91 ASP A N 1
ATOM 716 C CA . ASP A 1 91 ? -7.438 16.173 -53.371 1.00 65.62 91 ASP A CA 1
ATOM 717 C C . ASP A 1 91 ? -8.030 17.256 -52.449 1.00 65.62 91 ASP A C 1
ATOM 719 O O . ASP A 1 91 ? -8.111 17.126 -51.221 1.00 65.62 91 ASP A O 1
ATOM 723 N N . ALA A 1 92 ? -8.413 18.386 -53.047 1.00 60.22 92 ALA A N 1
ATOM 724 C CA . ALA A 1 92 ? -8.949 19.525 -52.302 1.00 60.22 92 ALA A CA 1
ATOM 725 C C . ALA A 1 92 ? -10.206 19.148 -51.492 1.00 60.22 92 ALA A C 1
ATOM 727 O O . ALA A 1 92 ? -10.509 19.778 -50.481 1.00 60.22 92 ALA A O 1
ATOM 728 N N . GLN A 1 93 ? -10.905 18.089 -51.910 1.00 59.88 93 GLN A N 1
ATOM 729 C CA . GLN A 1 93 ? -12.081 17.546 -51.243 1.00 59.88 93 GLN A CA 1
ATOM 730 C C . GLN A 1 93 ? -11.734 16.866 -49.913 1.00 59.88 93 GLN A C 1
ATOM 732 O O . GLN A 1 93 ? -12.392 17.128 -48.907 1.00 59.88 93 GLN A O 1
ATOM 737 N N . THR A 1 94 ? -10.665 16.073 -49.869 1.00 65.69 94 THR A N 1
ATOM 738 C CA . THR A 1 94 ? -10.181 15.410 -48.650 1.00 65.69 94 THR A CA 1
ATOM 739 C C . THR A 1 94 ? -9.636 16.428 -47.647 1.00 65.69 94 THR A C 1
ATOM 741 O O . THR A 1 94 ? -9.899 16.329 -46.446 1.00 65.69 94 THR A O 1
ATOM 744 N N . MET A 1 95 ? -8.948 17.467 -48.130 1.00 63.56 95 MET A N 1
ATOM 745 C CA . MET A 1 95 ? -8.502 18.585 -47.288 1.00 63.56 95 MET A CA 1
ATOM 746 C C . MET A 1 95 ? -9.690 19.349 -46.687 1.00 63.56 95 MET A C 1
ATOM 748 O O . MET A 1 95 ? -9.713 19.597 -45.481 1.00 63.56 95 MET A O 1
ATOM 752 N N . ALA A 1 96 ? -10.708 19.660 -47.497 1.00 62.00 96 ALA A N 1
ATOM 753 C CA . ALA A 1 96 ? -11.911 20.350 -47.035 1.00 62.00 96 ALA A CA 1
ATOM 754 C C . ALA A 1 96 ? -12.705 19.520 -46.014 1.00 62.00 96 ALA A C 1
ATOM 756 O O . ALA A 1 96 ? -13.160 20.065 -45.010 1.00 62.00 96 ALA A O 1
ATOM 757 N N . HIS A 1 97 ? -12.821 18.204 -46.220 1.00 65.56 97 HIS A N 1
ATOM 758 C CA . HIS A 1 97 ? -13.496 17.309 -45.277 1.00 65.56 97 HIS A CA 1
ATOM 759 C C . HIS A 1 97 ? -12.763 17.251 -43.931 1.00 65.56 97 HIS A C 1
ATOM 761 O O . HIS A 1 97 ? -13.383 17.373 -42.877 1.00 65.56 97 HIS A O 1
ATOM 767 N N . THR A 1 98 ? -11.433 17.145 -43.959 1.00 70.12 98 THR A N 1
ATOM 768 C CA . THR A 1 98 ? -10.609 17.110 -42.739 1.00 70.12 98 THR A CA 1
ATOM 769 C C . THR A 1 98 ? -10.697 18.433 -41.977 1.00 70.12 98 THR A C 1
ATOM 771 O O . THR A 1 98 ? -10.805 18.455 -40.752 1.00 70.12 98 THR A O 1
ATOM 774 N N . GLN A 1 99 ? -10.704 19.557 -42.695 1.00 70.31 99 GLN A N 1
ATOM 775 C CA . GLN A 1 99 ? -10.812 20.875 -42.082 1.00 70.31 99 GLN A CA 1
ATOM 776 C C . GLN A 1 99 ? -12.213 21.139 -41.515 1.00 70.31 99 GLN A C 1
ATOM 778 O O . GLN A 1 99 ? -12.328 21.715 -40.434 1.00 70.31 99 GLN A O 1
ATOM 783 N N . ALA A 1 100 ? -13.266 20.659 -42.182 1.00 69.44 100 ALA A N 1
ATOM 784 C CA . ALA A 1 100 ? -14.630 20.695 -41.664 1.00 69.44 100 ALA A CA 1
ATOM 785 C C . ALA A 1 100 ? -14.786 19.831 -40.402 1.00 69.44 100 ALA A C 1
ATOM 787 O O . ALA A 1 100 ? -15.443 20.250 -39.454 1.00 69.44 100 ALA A O 1
ATOM 788 N N . GLU A 1 101 ? -14.137 18.667 -40.346 1.00 70.88 101 GLU A N 1
ATOM 789 C CA . GLU A 1 101 ? -14.180 17.772 -39.187 1.00 70.88 101 GLU A CA 1
ATOM 790 C C . GLU A 1 101 ? -13.425 18.351 -37.976 1.00 70.88 101 GLU A C 1
ATOM 792 O O . GLU A 1 101 ? -13.909 18.295 -36.842 1.00 70.88 101 GLU A O 1
ATOM 797 N N . ILE A 1 102 ? -12.275 1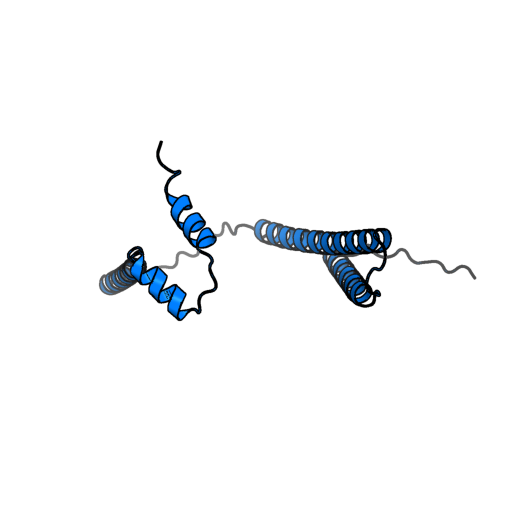8.992 -38.213 1.00 68.75 102 ILE A N 1
ATOM 798 C CA . ILE A 1 102 ? -11.522 19.723 -37.182 1.00 68.75 102 ILE A CA 1
ATOM 799 C C . ILE A 1 102 ? -12.317 20.940 -36.691 1.00 68.75 102 ILE A C 1
ATOM 801 O O . ILE A 1 102 ? -12.413 21.156 -35.483 1.00 68.75 102 ILE A O 1
ATOM 805 N N . ALA A 1 103 ? -12.928 21.709 -37.596 1.00 70.12 103 ALA A N 1
ATOM 806 C CA . ALA A 1 103 ? -13.768 22.847 -37.231 1.00 70.12 103 ALA A CA 1
ATOM 807 C C . ALA A 1 103 ? -15.018 22.408 -36.451 1.00 70.12 103 ALA A C 1
ATOM 809 O O . ALA A 1 103 ? -15.367 23.043 -35.459 1.00 70.12 103 ALA A O 1
ATOM 810 N N . ALA A 1 104 ? -15.651 21.293 -36.833 1.00 69.69 104 ALA A N 1
ATOM 811 C CA . ALA A 1 104 ? -16.789 20.719 -36.118 1.00 69.69 104 ALA A CA 1
ATOM 812 C C . ALA A 1 104 ? -16.404 20.263 -34.702 1.00 69.69 104 ALA A C 1
ATOM 814 O O . ALA A 1 104 ? -17.133 20.545 -33.751 1.00 69.69 104 ALA A O 1
ATOM 815 N N . ARG A 1 105 ? -15.231 19.635 -34.531 1.00 64.94 105 ARG A N 1
ATOM 816 C CA . ARG A 1 105 ? -14.697 19.285 -33.202 1.00 64.94 105 ARG A CA 1
ATOM 817 C C . ARG A 1 105 ? -14.360 20.517 -32.363 1.00 64.94 105 ARG A C 1
ATOM 819 O O . ARG A 1 105 ? -14.663 20.526 -31.176 1.00 64.94 105 ARG A O 1
ATOM 826 N N . ALA A 1 106 ? -13.793 21.562 -32.963 1.00 63.94 106 ALA A N 1
ATOM 827 C CA . ALA A 1 106 ? -13.515 22.823 -32.275 1.00 63.94 106 ALA A CA 1
ATOM 828 C C . ALA A 1 106 ? -14.803 23.554 -31.846 1.00 63.94 106 ALA A C 1
ATOM 830 O O . ALA A 1 106 ? -14.852 24.142 -30.770 1.00 63.94 106 ALA A O 1
ATOM 831 N N . LEU A 1 107 ? -15.871 23.471 -32.646 1.00 60.41 107 LEU A N 1
ATOM 832 C CA . LEU A 1 107 ? -17.198 23.994 -32.307 1.00 60.41 107 LEU A CA 1
ATOM 833 C C . LEU A 1 107 ? -17.905 23.184 -31.211 1.00 60.41 107 LEU A C 1
ATOM 835 O O . LEU A 1 107 ? -18.625 23.773 -30.409 1.00 60.41 107 LEU A O 1
ATOM 839 N N . ALA A 1 108 ? -17.690 21.867 -31.159 1.00 62.50 108 ALA A N 1
ATOM 840 C CA . ALA A 1 108 ? -18.197 20.998 -30.093 1.00 62.50 108 ALA A CA 1
ATOM 841 C C . ALA A 1 108 ? -17.465 21.196 -28.751 1.00 62.50 108 ALA A C 1
ATOM 843 O O . ALA A 1 108 ? -17.995 20.841 -27.705 1.00 62.50 108 ALA A O 1
ATOM 844 N N . LEU A 1 109 ? -16.266 21.786 -28.787 1.00 57.97 109 LEU A N 1
ATOM 845 C CA . LEU A 1 109 ? -15.456 22.175 -27.628 1.00 57.97 109 LEU A CA 1
ATOM 846 C C . LEU A 1 109 ? -15.697 23.625 -27.184 1.00 57.97 109 LEU A C 1
ATOM 848 O O . LEU A 1 109 ? -14.917 24.154 -26.391 1.00 57.97 109 LEU A O 1
ATOM 852 N N . LYS A 1 110 ? -16.758 24.285 -27.674 1.00 54.72 110 LYS A N 1
ATOM 853 C CA . LYS A 1 110 ? -17.165 25.575 -27.111 1.00 54.72 110 LYS A CA 1
ATOM 854 C C . LYS A 1 110 ? -17.351 25.409 -25.596 1.00 54.72 110 LYS A C 1
ATOM 856 O O . LYS A 1 110 ? -18.042 24.469 -25.196 1.00 54.72 110 LYS A O 1
ATOM 861 N N . PRO A 1 111 ? -16.748 26.281 -24.768 1.00 49.16 111 PRO A N 1
ATOM 862 C CA . PRO A 1 111 ? -17.015 26.272 -23.340 1.00 49.16 111 PRO A CA 1
ATOM 863 C C . PRO A 1 111 ? -18.527 26.390 -23.165 1.00 49.16 111 PRO A C 1
ATOM 865 O O . PRO A 1 111 ? -19.157 27.255 -23.783 1.00 49.16 111 PRO A O 1
ATOM 868 N N . GLN A 1 112 ? -19.109 25.464 -22.401 1.00 52.50 112 GLN A N 1
ATOM 869 C CA . GLN A 1 112 ? -20.509 25.569 -22.012 1.00 52.50 112 GLN A CA 1
ATOM 870 C C . GLN A 1 112 ? -20.706 26.963 -21.403 1.00 52.50 112 GLN A C 1
ATOM 872 O O . GLN A 1 112 ? -19.808 27.421 -20.688 1.00 52.50 112 GLN A O 1
ATOM 877 N N . PRO A 1 113 ? -21.813 27.665 -21.703 1.00 54.41 113 PRO A N 1
ATOM 878 C CA . PRO A 1 113 ? -22.100 28.906 -21.003 1.00 54.41 113 PRO A CA 1
ATOM 879 C C . PRO A 1 113 ? -22.047 28.594 -19.507 1.00 54.41 113 PRO A C 1
ATOM 881 O O . PRO A 1 113 ? -22.632 27.601 -19.073 1.00 54.41 113 PRO A O 1
ATOM 884 N N . SER A 1 114 ? -21.282 29.392 -18.758 1.00 60.16 114 SER A N 1
ATOM 885 C CA . SER A 1 114 ? -21.272 29.370 -17.296 1.00 60.16 114 SER A CA 1
ATOM 886 C C . SER A 1 114 ? -22.721 29.239 -16.832 1.00 60.16 114 SER A C 1
ATOM 888 O O . SER A 1 114 ? -23.529 30.120 -17.140 1.00 60.16 114 SER A O 1
ATOM 890 N N . MET A 1 115 ? -23.075 28.104 -16.219 1.00 58.84 115 MET A N 1
ATOM 891 C CA . MET A 1 115 ? -24.448 27.870 -15.772 1.00 58.84 115 MET A CA 1
ATOM 892 C C . MET A 1 115 ? -24.862 29.046 -14.892 1.00 58.84 115 MET A C 1
ATOM 894 O O . MET A 1 115 ? -24.089 29.470 -14.030 1.00 58.84 115 MET A O 1
ATOM 898 N N . SER A 1 116 ? -26.050 29.608 -15.129 1.00 66.19 116 SER A N 1
ATOM 899 C CA . SER A 1 116 ? -26.547 30.646 -14.230 1.00 66.19 116 SER A CA 1
ATOM 900 C C . SER A 1 116 ? -26.753 30.037 -12.843 1.00 66.19 116 SER A C 1
ATOM 902 O O . SER A 1 116 ? -27.008 28.838 -12.708 1.00 66.19 116 SER A O 1
ATOM 904 N N . ARG A 1 117 ? -26.647 30.859 -11.797 1.00 59.03 117 ARG A N 1
ATOM 905 C CA . ARG A 1 117 ? -26.821 30.429 -10.401 1.00 59.03 117 ARG A CA 1
ATOM 906 C C . ARG A 1 117 ? -28.091 29.588 -10.193 1.00 59.03 117 ARG A C 1
ATOM 908 O O . ARG A 1 117 ? -28.050 28.574 -9.508 1.00 59.03 117 ARG A O 1
ATOM 915 N N . GLU A 1 118 ? -29.180 29.964 -10.858 1.00 67.12 118 GLU A N 1
ATOM 916 C CA . GLU A 1 118 ? -30.470 29.265 -10.810 1.00 67.12 118 GLU A CA 1
ATOM 917 C C . GLU A 1 118 ? -30.391 27.847 -11.405 1.00 67.12 118 GLU A C 1
ATOM 919 O O . GLU A 1 118 ? -30.979 26.915 -10.865 1.00 67.12 118 GLU A O 1
ATOM 924 N N . GLN A 1 119 ? -29.618 27.654 -12.479 1.00 66.62 119 GLN A N 1
ATOM 925 C CA . GLN A 1 119 ? -29.420 26.344 -13.113 1.00 66.62 119 GLN A CA 1
ATOM 926 C C . GLN A 1 119 ? -28.537 25.419 -12.267 1.00 66.62 119 GLN A C 1
ATOM 928 O O . GLN A 1 119 ? -28.747 24.206 -12.257 1.00 66.62 119 GLN A O 1
ATOM 933 N N . ILE A 1 120 ? -27.563 25.980 -11.544 1.00 65.25 120 ILE A N 1
ATOM 934 C CA . ILE A 1 120 ? -26.718 25.228 -10.607 1.00 65.25 120 ILE A CA 1
ATOM 935 C C . ILE A 1 120 ? -27.559 24.756 -9.416 1.00 65.25 120 ILE A C 1
ATOM 937 O O . ILE A 1 120 ? -27.497 23.581 -9.057 1.00 65.25 120 ILE A O 1
ATOM 941 N N . GLU A 1 121 ? -28.396 25.632 -8.852 1.00 63.03 121 GLU A N 1
ATOM 942 C CA . GLU A 1 121 ? -29.319 25.283 -7.765 1.00 63.03 121 GLU A CA 1
ATOM 943 C C . GLU A 1 121 ? -30.337 24.212 -8.195 1.00 63.03 121 GLU A C 1
ATOM 945 O O . GLU A 1 121 ? -30.552 23.246 -7.463 1.00 63.03 121 GLU A O 1
ATOM 950 N N . GLU A 1 122 ? -30.908 24.308 -9.401 1.00 69.12 122 GLU A N 1
ATOM 951 C CA . GLU A 1 122 ? -31.853 23.311 -9.932 1.00 69.12 122 GLU A CA 1
ATOM 952 C C . GLU A 1 122 ? -31.181 21.942 -10.165 1.00 69.12 122 GLU A C 1
ATOM 954 O O . GLU A 1 122 ? -31.753 20.887 -9.871 1.00 69.12 122 GLU A O 1
ATOM 959 N N . MET A 1 123 ? -29.924 21.939 -10.620 1.00 64.06 123 MET A N 1
ATOM 960 C CA . MET A 1 123 ? -29.141 20.716 -10.802 1.00 64.06 123 MET A CA 1
ATOM 961 C C . MET A 1 123 ? -28.741 20.076 -9.460 1.00 64.06 123 MET A C 1
ATOM 963 O O . MET A 1 123 ? -28.807 18.853 -9.325 1.00 64.06 123 MET A O 1
ATOM 967 N N . LEU A 1 124 ? -28.392 20.880 -8.449 1.00 62.69 124 LEU A N 1
ATOM 968 C CA . LEU A 1 124 ? -28.106 20.420 -7.082 1.00 62.69 124 LEU A CA 1
ATOM 969 C C . LEU A 1 124 ? -29.365 19.899 -6.367 1.00 62.69 124 LEU A C 1
ATOM 971 O O . LEU A 1 124 ? -29.293 18.919 -5.621 1.00 62.69 124 LEU A O 1
ATOM 975 N N . GLN A 1 125 ? -30.533 20.490 -6.645 1.00 61.78 125 GLN A N 1
ATOM 976 C CA . GLN A 1 125 ? -31.828 19.980 -6.187 1.00 61.78 125 GLN A CA 1
ATOM 977 C C . GLN A 1 125 ? -32.172 18.633 -6.838 1.00 61.78 125 GLN A C 1
ATOM 979 O O . GLN A 1 125 ? -32.608 17.718 -6.137 1.00 61.78 125 GLN A O 1
ATOM 984 N N . MET A 1 126 ? -31.924 18.464 -8.145 1.00 58.28 126 MET A N 1
ATOM 985 C CA . MET A 1 126 ? -32.112 17.176 -8.834 1.00 58.28 126 MET A CA 1
ATOM 986 C C . MET A 1 126 ? -31.140 16.086 -8.36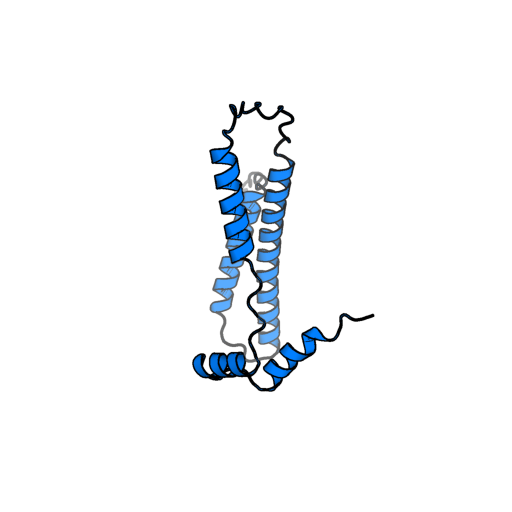5 1.00 58.28 126 MET A C 1
ATOM 988 O O . MET A 1 126 ? -31.511 14.913 -8.335 1.00 58.28 126 MET A O 1
ATOM 992 N N . LEU A 1 127 ? -29.911 16.452 -7.990 1.00 60.59 127 LEU A N 1
ATOM 993 C CA . LEU A 1 127 ? -28.889 15.523 -7.486 1.00 60.59 127 LEU A CA 1
ATOM 994 C C . LEU A 1 127 ? -29.034 15.188 -5.992 1.00 60.59 127 LEU A C 1
ATOM 996 O O . LEU A 1 127 ? -28.275 14.369 -5.477 1.00 60.59 127 LEU A O 1
ATOM 1000 N N . GLY A 1 128 ? -30.041 15.743 -5.314 1.00 56.56 128 GLY A N 1
ATOM 1001 C CA . GLY A 1 128 ? -30.407 15.333 -3.962 1.00 56.56 128 GLY A CA 1
ATOM 1002 C C . GLY A 1 128 ? -29.586 15.983 -2.850 1.00 56.56 128 GLY A C 1
ATOM 1003 O O . GLY A 1 128 ? -29.231 15.295 -1.900 1.00 56.56 128 GLY A O 1
ATOM 1004 N N . GLY A 1 129 ? -29.321 17.293 -2.936 1.00 58.25 129 GLY A N 1
ATOM 1005 C CA . GLY A 1 129 ? -29.091 18.146 -1.758 1.00 58.25 129 GLY A CA 1
ATOM 1006 C C . GLY A 1 129 ? -27.950 17.735 -0.820 1.00 58.25 129 GLY A C 1
ATOM 1007 O O . GLY A 1 129 ? -28.137 17.741 0.394 1.00 58.25 129 GLY A O 1
ATOM 1008 N N . LEU A 1 130 ? -26.786 17.365 -1.361 1.00 53.34 130 LEU A N 1
ATOM 1009 C CA . LEU A 1 130 ? -25.625 16.947 -0.560 1.00 53.34 130 LEU A CA 1
ATOM 1010 C C . LEU A 1 130 ? -24.506 17.989 -0.435 1.00 53.34 130 LEU A C 1
ATOM 1012 O O . LEU A 1 130 ? -23.477 17.655 0.138 1.00 53.34 130 LEU A O 1
ATOM 1016 N N . MET A 1 131 ? -24.687 19.220 -0.920 1.00 55.81 131 MET A N 1
ATOM 1017 C CA . MET A 1 131 ? -23.702 20.284 -0.692 1.00 55.81 131 MET A CA 1
ATOM 1018 C C . MET A 1 131 ? -24.261 21.317 0.278 1.00 55.81 131 MET A C 1
ATOM 1020 O O . MET A 1 131 ? -25.382 21.797 0.095 1.00 55.81 131 MET A O 1
ATOM 1024 N N . SER A 1 132 ? -23.506 21.606 1.338 1.00 58.91 132 SER A N 1
ATOM 1025 C CA . SER A 1 132 ? -23.840 22.673 2.283 1.00 58.91 132 SER A CA 1
ATOM 1026 C C . SER A 1 132 ? -23.558 24.044 1.661 1.00 58.91 132 SER A C 1
ATOM 1028 O O . SER A 1 132 ? -22.721 24.165 0.765 1.00 58.91 132 SER A O 1
ATOM 1030 N N . ASP A 1 133 ? -24.223 25.093 2.156 1.00 58.94 133 ASP A N 1
ATOM 1031 C CA . ASP A 1 133 ? -24.030 26.475 1.681 1.00 58.94 133 ASP A CA 1
ATOM 1032 C C . ASP A 1 133 ? -22.549 26.916 1.723 1.00 58.94 133 ASP A C 1
ATOM 1034 O O . ASP A 1 133 ? -22.112 27.717 0.901 1.00 58.94 133 ASP A O 1
ATOM 1038 N N . GLU A 1 134 ? -21.747 26.334 2.619 1.00 60.03 134 GLU A N 1
ATOM 1039 C CA . GLU A 1 134 ? -20.304 26.586 2.741 1.00 60.03 134 GLU A CA 1
ATOM 1040 C C . GLU A 1 134 ? -19.476 26.002 1.586 1.00 60.03 134 GLU A C 1
ATOM 1042 O O . GLU A 1 134 ? -18.479 26.600 1.182 1.00 60.03 134 GLU A O 1
ATOM 1047 N N . GLU A 1 135 ? -19.880 24.866 1.010 1.00 61.19 135 GLU A N 1
ATOM 1048 C CA . GLU A 1 135 ? -19.197 24.289 -0.157 1.00 61.19 135 GLU A CA 1
ATOM 1049 C C . GLU A 1 135 ? -19.537 25.048 -1.446 1.00 61.19 135 GLU A C 1
ATOM 1051 O O . GLU A 1 135 ? -18.726 25.094 -2.373 1.00 61.19 135 GLU A O 1
ATOM 1056 N N . ILE A 1 136 ? -20.712 25.685 -1.492 1.00 61.00 136 ILE A N 1
ATOM 1057 C CA . ILE A 1 136 ? -21.119 26.570 -2.588 1.00 61.00 136 ILE A CA 1
ATOM 1058 C C . ILE A 1 136 ? -20.321 27.885 -2.532 1.00 61.00 136 ILE A C 1
ATOM 1060 O O . ILE A 1 136 ? -19.816 28.338 -3.561 1.00 61.00 136 ILE A O 1
ATOM 1064 N N . ASP A 1 137 ? -20.134 28.461 -1.340 1.00 62.84 137 ASP A N 1
ATOM 1065 C CA . ASP A 1 137 ? -19.379 29.710 -1.148 1.00 62.84 137 ASP A CA 1
ATOM 1066 C C . ASP A 1 137 ? -17.875 29.532 -1.451 1.00 62.84 137 ASP A C 1
ATOM 1068 O O . ASP A 1 137 ? -17.232 30.393 -2.059 1.00 62.84 137 ASP A O 1
ATOM 1072 N N . ALA A 1 138 ? -17.316 28.358 -1.133 1.00 63.34 138 ALA A N 1
ATOM 1073 C CA . ALA A 1 138 ? -15.939 27.991 -1.481 1.00 63.34 138 ALA A CA 1
ATOM 1074 C C . ALA A 1 138 ? -15.705 27.850 -2.999 1.00 63.34 138 ALA A C 1
ATOM 1076 O O . ALA A 1 138 ? -14.595 28.079 -3.479 1.00 63.34 138 ALA A O 1
ATOM 1077 N N . LEU A 1 139 ? -16.736 27.481 -3.766 1.00 58.84 139 LEU A N 1
ATOM 1078 C CA . LEU A 1 139 ? -16.647 27.360 -5.224 1.00 58.84 139 LEU A CA 1
ATOM 1079 C C . LEU A 1 139 ? -16.764 28.718 -5.927 1.00 58.84 139 LEU A C 1
ATOM 1081 O O . LEU A 1 139 ? -16.147 28.914 -6.970 1.00 58.84 139 LEU A O 1
ATOM 1085 N N . LEU A 1 140 ? -17.522 29.651 -5.346 1.00 61.34 140 LEU A N 1
ATOM 1086 C CA . LEU A 1 140 ? -17.695 31.010 -5.869 1.00 61.34 140 LEU A CA 1
ATOM 1087 C C . LEU A 1 140 ? -16.502 31.926 -5.558 1.00 61.34 140 LEU A C 1
ATOM 1089 O O . LEU A 1 140 ? -16.201 32.822 -6.337 1.00 61.34 140 LEU A O 1
ATOM 1093 N N . THR A 1 141 ? -15.794 31.695 -4.451 1.00 57.97 141 THR A N 1
ATOM 1094 C CA . THR A 1 141 ? -14.628 32.505 -4.044 1.00 57.97 141 THR A CA 1
ATOM 1095 C C . THR A 1 141 ? -13.328 32.143 -4.768 1.00 57.97 141 THR A C 1
ATOM 1097 O O . THR A 1 141 ? -12.354 32.889 -4.689 1.00 57.97 141 THR A O 1
ATOM 1100 N N . ALA A 1 142 ? -13.296 31.031 -5.508 1.00 55.03 142 ALA A N 1
ATOM 1101 C CA . ALA A 1 142 ? -12.115 30.593 -6.251 1.00 55.03 142 ALA A CA 1
ATOM 1102 C C . ALA A 1 142 ? -11.858 31.374 -7.561 1.00 55.03 142 ALA A C 1
ATOM 1104 O O . ALA A 1 142 ? -10.836 31.131 -8.203 1.00 55.03 142 ALA A O 1
ATOM 1105 N N . GLU A 1 143 ? -12.743 32.296 -7.962 1.00 55.53 143 GLU A N 1
ATOM 1106 C CA . GLU A 1 143 ? -12.616 33.056 -9.220 1.00 55.53 143 GLU A CA 1
ATOM 1107 C C . GLU A 1 143 ? -12.124 34.511 -9.070 1.00 55.53 143 GLU A C 1
ATOM 1109 O O . GLU A 1 143 ? -11.880 35.152 -10.089 1.00 55.53 143 GLU A O 1
ATOM 1114 N N . ASP A 1 144 ? -11.882 35.025 -7.856 1.00 53.34 144 ASP A N 1
ATOM 1115 C CA . ASP A 1 144 ? -11.510 36.445 -7.666 1.00 53.34 144 ASP A CA 1
ATOM 1116 C C . ASP A 1 144 ? -10.013 36.723 -7.398 1.00 53.34 144 ASP A C 1
ATOM 1118 O O . ASP A 1 144 ? -9.635 37.883 -7.243 1.00 53.34 144 ASP A O 1
ATOM 1122 N N . ASP A 1 145 ? -9.131 35.715 -7.397 1.00 53.12 145 ASP A N 1
ATOM 1123 C CA . ASP A 1 145 ? -7.696 35.900 -7.078 1.00 53.12 145 ASP A CA 1
ATOM 1124 C C . ASP A 1 145 ? -6.758 35.786 -8.302 1.00 53.12 145 ASP A C 1
ATOM 1126 O O . ASP A 1 145 ? -5.618 35.329 -8.206 1.00 53.12 145 ASP A O 1
ATOM 1130 N N . ASP A 1 146 ? -7.230 36.221 -9.477 1.00 52.62 146 ASP A N 1
ATOM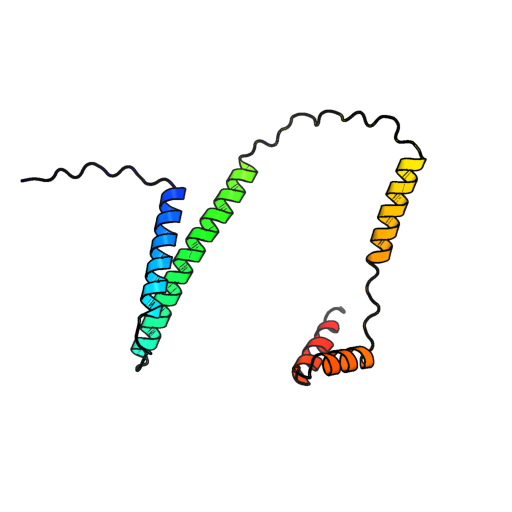 1131 C CA . ASP A 1 146 ? -6.366 36.524 -10.629 1.00 52.62 146 ASP A CA 1
ATOM 1132 C C . ASP A 1 146 ? -6.729 37.884 -11.246 1.00 52.62 146 ASP A C 1
ATOM 1134 O O . ASP A 1 146 ? -7.302 38.001 -12.330 1.00 52.62 146 ASP A O 1
ATOM 1138 N N . SER A 1 147 ? -6.420 38.958 -10.517 1.00 47.66 147 SER A N 1
ATOM 1139 C CA . SER A 1 147 ? -6.278 40.304 -11.081 1.00 47.66 147 SER A CA 1
ATOM 1140 C C . SER A 1 147 ? -5.336 41.160 -10.229 1.00 47.66 147 SER A C 1
ATOM 1142 O O . SER A 1 147 ? -5.767 41.806 -9.285 1.00 47.66 147 SER A O 1
ATOM 1144 N N . SER A 1 148 ? -4.053 41.120 -10.621 1.00 46.22 148 SER A N 1
ATOM 1145 C CA . SER A 1 148 ? -3.038 42.207 -10.647 1.00 46.22 148 SER A CA 1
ATOM 1146 C C . SER A 1 148 ? -2.981 43.238 -9.514 1.00 46.22 148 SER A C 1
ATOM 1148 O O . SER A 1 148 ? -3.904 44.074 -9.412 1.00 46.22 148 SER A O 1
#

Radius of gyration: 29.52 Å; chains: 1; bounding box: 60×75×78 Å

Sequence (148 aa):
MTQTQSPSRPLSAEDRRKRLRAFADRMLIGLDKLDDPETGEDIEKGIRRALMIERLYARVDAAEGRGWRYAVEATPRRDAPRPAVSLGPVDAQTMAHTQAEIAARALALKPQPSMSREQIEEMLQMLGGLMSDEEIDALLTAEDDDSS

Foldseek 3Di:
DDPPDDPDDDDDPVRVLVVLLVVLVVLVVVLVPDDDDPDPVSVVVSVVSVVVSVVSVVVSVVSVVVVVVVVVVPPPPPPPPDPPPPPDPPDPVNVVVVVVVVVVVVVVPDPDPPDPPVRVVVVCVVVPPPDDPVNVVVVVVVPPPPDD

Organism: NCBI:txid78587

pLDDT: mean 70.96, std 17.84, range [40.66, 97.0]

Secondary structure (DSSP, 8-state):
-----PPPPPPPHHHHHHHHHHHHHHHHHHHTTSPPP-SHHHHHHHHHHHHHHHHHHHHHHHHHHHHHHHHHHHS----S-----------HHHHHHHHHHHHHHHHHTPPPP---HHHHHHHHHHTTS---HHHHHHHHGGGSS---